Protein AF-A0A6A6DEK2-F1 (afdb_monomer)

pLDDT: mean 87.01, std 11.25, range [47.09, 96.5]

Radius of gyration: 19.34 Å; Cα contacts (8 Å, |Δi|>4): 112; chains: 1; bounding box: 43×28×61 Å

Organism: NCBI:txid1314779

Nearest PDB structures (foldseek):
  7pha-assembly1_f  TM=5.568E-01  e=9.181E+00  Mycoplasmoides pneumoniae M129

Mean predicted aligned error: 7.64 Å

Sequence (118 aa):
MTGCSKLLSETRWLQQQLGQYGPISEEFVTKFAFEQYPTAAVLGHSILIVPYTSAVVPGAADAEPIAIPTDYIKMGKFGLKSDPGYKTVSGHLRVMAARAGDVVGLRWDIEGRINTGM

Foldseek 3Di:
DPPVVVVVVVVVVVVVVLVVCLVCLVVDAAEQEFEPFFDQDPPRDTHGPGDPVNRDDPNRDRYDYDYQDDHPVCLVPPPDCPHSNNCRVVVVVVVRVVCVVVVVVVVVVVVVCVVVVD

Solvent-accessible surface area (backbone atoms only — not comparable to full-atom values): 6831 Å² total; per-residue (Å²): 134,70,64,65,60,50,54,54,50,55,49,50,52,52,52,50,52,50,64,59,42,44,81,52,23,66,81,46,83,42,74,31,64,18,46,64,37,60,32,82,44,83,94,83,43,63,42,66,87,43,35,60,83,76,42,52,67,87,78,51,66,33,62,46,78,39,76,35,68,31,28,63,86,44,67,88,50,69,91,44,83,83,37,62,35,39,47,53,55,53,49,54,51,50,55,51,57,67,49,43,56,60,56,51,49,54,50,52,53,52,51,50,39,61,74,69,76,106

Secondary structure (DSSP, 8-state):
--HHHHHHHHHHHHHHHHHHHHHHTTSS-EEEEEESSPEE-GGG-EE-SS-HHHHPPTT-SSEEEEEESS-HHHHT--S-TT-HHHHHHHHHHHHHHHHHHHHHHHHHHHHHHHHTT-

Structure (mmCIF, N/CA/C/O backbone):
data_AF-A0A6A6DEK2-F1
#
_entry.id   AF-A0A6A6DEK2-F1
#
loop_
_atom_site.group_PDB
_atom_site.id
_atom_site.type_symbol
_atom_site.label_atom_id
_atom_site.label_alt_id
_atom_site.label_comp_id
_atom_site.label_asym_id
_atom_site.label_entity_id
_atom_site.label_seq_id
_atom_site.pdbx_PDB_ins_code
_atom_site.Cartn_x
_atom_site.Cartn_y
_atom_site.Cartn_z
_atom_site.occupancy
_atom_site.B_iso_or_equiv
_atom_site.auth_seq_id
_atom_site.auth_comp_id
_atom_site.auth_asym_id
_atom_site.auth_atom_id
_atom_site.pdbx_PDB_model_num
ATOM 1 N N . MET A 1 1 ? 16.664 7.563 33.295 1.00 47.75 1 MET A N 1
ATOM 2 C CA . MET A 1 1 ? 17.155 8.257 32.076 1.00 47.75 1 MET A CA 1
ATOM 3 C C . MET A 1 1 ? 17.209 7.347 30.835 1.00 47.75 1 MET A C 1
ATOM 5 O O . MET A 1 1 ? 17.942 7.630 29.901 1.00 47.75 1 MET A O 1
ATOM 9 N N . THR A 1 2 ? 16.404 6.283 30.754 1.00 56.53 2 THR A N 1
ATOM 10 C CA . THR A 1 2 ? 16.585 5.220 29.742 1.00 56.53 2 THR A CA 1
ATOM 11 C C . THR A 1 2 ? 15.607 5.295 28.557 1.00 56.53 2 THR A C 1
ATOM 13 O O . THR A 1 2 ? 15.887 4.733 27.507 1.00 56.53 2 THR A O 1
ATOM 16 N N . GLY A 1 3 ? 14.488 6.022 28.682 1.00 47.53 3 GLY A N 1
ATOM 17 C CA . GLY A 1 3 ? 13.465 6.115 27.624 1.00 47.53 3 GLY A CA 1
ATOM 18 C C . GLY A 1 3 ? 13.788 7.103 26.495 1.00 47.53 3 GLY A C 1
ATOM 19 O O . GLY A 1 3 ? 13.567 6.803 25.328 1.00 47.53 3 GLY A O 1
ATOM 20 N N . CYS A 1 4 ? 14.372 8.261 26.823 1.00 47.09 4 CYS A N 1
ATOM 21 C CA . CYS A 1 4 ? 14.654 9.321 25.844 1.00 47.09 4 CYS A 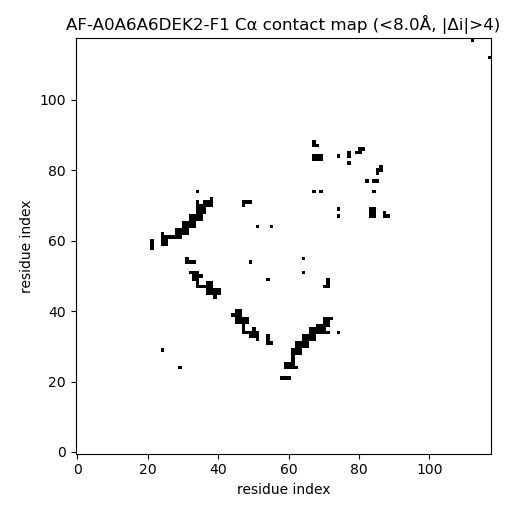CA 1
ATOM 22 C C . CYS A 1 4 ? 15.774 8.929 24.859 1.00 47.09 4 CYS A C 1
ATOM 24 O O . CYS A 1 4 ? 15.666 9.164 23.661 1.00 47.09 4 CYS A O 1
ATOM 26 N N . SER A 1 5 ? 16.812 8.233 25.337 1.00 55.56 5 SER A N 1
ATOM 27 C CA . SER A 1 5 ? 17.892 7.713 24.483 1.00 55.56 5 SER A CA 1
ATOM 28 C 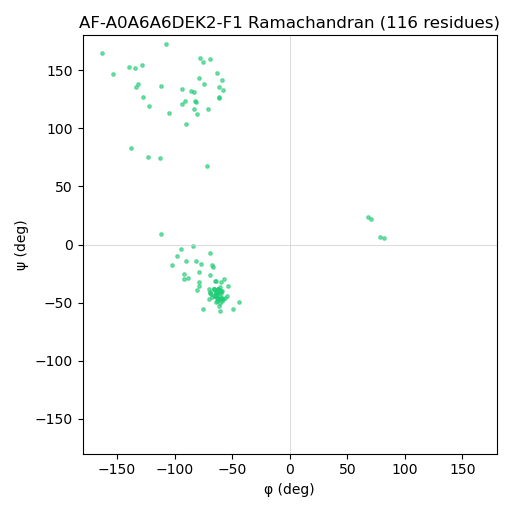C . SER A 1 5 ? 17.387 6.702 23.444 1.00 55.56 5 SER A C 1
ATOM 30 O O . SER A 1 5 ? 17.844 6.744 22.301 1.00 55.56 5 SER A O 1
ATOM 32 N N . LYS A 1 6 ? 16.429 5.843 23.821 1.00 60.09 6 LYS A N 1
ATOM 33 C CA . LYS A 1 6 ? 15.839 4.836 22.932 1.00 60.09 6 LYS A CA 1
ATOM 34 C C . LYS A 1 6 ? 14.965 5.475 21.848 1.00 60.09 6 LYS A C 1
ATOM 36 O O . LYS A 1 6 ? 15.180 5.207 20.669 1.00 60.09 6 LYS A O 1
ATOM 41 N N . LEU A 1 7 ? 14.088 6.409 22.226 1.00 57.00 7 LEU A N 1
ATOM 42 C CA . LEU A 1 7 ? 13.268 7.181 21.280 1.00 57.00 7 LEU A CA 1
ATOM 43 C C . LEU A 1 7 ? 14.125 7.974 20.282 1.00 57.00 7 LEU A C 1
ATOM 45 O O . LEU A 1 7 ? 13.828 8.001 19.090 1.00 57.00 7 LEU A O 1
ATOM 49 N N . LEU A 1 8 ? 15.230 8.575 20.737 1.00 56.38 8 LEU A N 1
ATOM 50 C CA . LEU A 1 8 ? 16.165 9.291 19.863 1.00 56.38 8 LEU A CA 1
ATOM 51 C C . LEU A 1 8 ? 16.880 8.354 18.879 1.00 56.38 8 LEU A C 1
ATOM 53 O O . LEU A 1 8 ? 17.088 8.726 17.725 1.00 56.38 8 LEU A O 1
ATOM 57 N N . SER A 1 9 ? 17.254 7.138 19.299 1.00 61.94 9 SER A N 1
ATOM 58 C CA . SER A 1 9 ? 17.831 6.144 18.384 1.00 61.94 9 SER A CA 1
ATOM 59 C C . SER A 1 9 ? 16.818 5.604 17.374 1.00 61.94 9 SER A C 1
ATOM 61 O O . SER A 1 9 ? 17.154 5.500 16.198 1.00 61.94 9 SER A O 1
ATOM 63 N N . GLU A 1 10 ? 15.582 5.336 17.801 1.00 71.00 10 GLU A N 1
ATOM 64 C CA . GLU A 1 10 ? 14.495 4.867 16.931 1.00 71.00 10 GLU A CA 1
ATOM 65 C C . GLU A 1 10 ? 14.099 5.948 15.915 1.00 71.00 10 GLU A C 1
ATOM 67 O O . GLU A 1 10 ? 13.922 5.656 14.734 1.00 71.00 10 GLU A O 1
ATOM 72 N N . THR A 1 11 ? 14.086 7.217 16.336 1.00 76.06 11 THR A N 1
ATOM 73 C CA . THR A 1 11 ? 13.862 8.358 15.437 1.00 76.06 11 THR A CA 1
ATOM 74 C C . THR A 1 11 ? 14.986 8.484 14.413 1.00 76.06 11 THR A C 1
ATOM 76 O O . THR A 1 11 ? 14.709 8.649 13.231 1.00 76.06 11 THR A O 1
ATOM 79 N N . ARG A 1 12 ? 16.260 8.360 14.818 1.00 82.88 12 ARG A N 1
ATOM 80 C CA . ARG A 1 12 ? 17.388 8.410 13.868 1.00 82.88 12 ARG A CA 1
ATOM 81 C C . ARG A 1 12 ? 17.341 7.282 12.846 1.00 82.88 12 ARG A C 1
ATOM 83 O O . ARG A 1 12 ? 17.593 7.535 11.675 1.00 82.88 12 ARG A O 1
ATOM 90 N N . TRP A 1 13 ? 17.013 6.068 13.282 1.00 84.38 13 TRP A N 1
ATOM 91 C CA . TRP A 1 13 ? 16.890 4.927 12.381 1.00 84.38 13 TRP A CA 1
ATOM 92 C C . TRP A 1 13 ? 15.776 5.141 11.354 1.00 84.38 13 TRP A C 1
ATOM 94 O O . TRP A 1 13 ? 16.008 4.979 10.159 1.00 84.38 13 TRP A O 1
ATOM 104 N N . LEU A 1 14 ? 14.598 5.596 11.793 1.00 83.56 14 LEU A N 1
ATOM 105 C CA . LEU A 1 14 ? 13.502 5.933 10.885 1.00 83.56 14 LEU A CA 1
ATOM 106 C C . LEU A 1 14 ? 13.910 7.028 9.890 1.00 83.56 14 LEU A C 1
ATOM 108 O O . LEU A 1 14 ? 13.679 6.882 8.695 1.00 83.56 14 LEU A O 1
ATOM 112 N N . GLN A 1 15 ? 14.557 8.097 10.359 1.00 85.75 15 GLN A N 1
ATOM 113 C CA . GLN A 1 15 ? 15.030 9.174 9.484 1.00 85.75 15 GLN A CA 1
ATOM 114 C C . GLN A 1 15 ? 16.060 8.677 8.465 1.00 85.75 15 GLN A C 1
ATOM 116 O O . GLN A 1 15 ? 16.016 9.078 7.306 1.00 85.75 15 GLN A O 1
ATOM 121 N N . GLN A 1 16 ? 16.951 7.766 8.861 1.00 88.44 16 GLN A N 1
ATOM 122 C CA . GLN A 1 16 ? 17.894 7.140 7.939 1.00 88.44 16 GLN A CA 1
ATOM 123 C C . GLN A 1 16 ? 17.168 6.312 6.872 1.00 88.44 16 GLN A C 1
ATOM 125 O O . GLN A 1 16 ? 17.483 6.443 5.692 1.00 88.44 16 GLN A O 1
ATOM 130 N N . GLN A 1 17 ? 16.183 5.498 7.262 1.00 87.19 17 GLN A N 1
ATOM 131 C CA . GLN A 1 17 ? 15.410 4.703 6.306 1.00 87.19 17 GLN A CA 1
ATOM 132 C C . GLN A 1 17 ? 14.598 5.584 5.352 1.00 87.19 17 GLN A C 1
ATOM 134 O O . GLN A 1 17 ? 14.576 5.317 4.155 1.00 87.19 17 GLN A O 1
ATOM 139 N N . LEU A 1 18 ? 13.990 6.666 5.844 1.00 87.12 18 LEU A N 1
ATOM 140 C CA . LEU A 1 18 ? 13.278 7.631 5.001 1.00 87.12 18 LEU A CA 1
ATOM 141 C C . LEU A 1 18 ? 14.228 8.377 4.054 1.00 87.12 18 LEU A C 1
ATOM 143 O O . LEU A 1 18 ? 13.893 8.577 2.888 1.00 87.12 18 LEU A O 1
ATOM 147 N N . GLY A 1 19 ? 15.430 8.725 4.522 1.00 87.19 19 GLY A N 1
ATOM 148 C CA . GLY A 1 19 ? 16.475 9.328 3.696 1.00 87.19 19 GLY A CA 1
ATOM 149 C C . GLY A 1 19 ? 16.981 8.401 2.587 1.00 87.19 19 GLY A C 1
ATOM 150 O O . GLY A 1 19 ? 17.328 8.877 1.513 1.00 87.19 19 GLY A O 1
ATOM 151 N N . GLN A 1 20 ? 16.984 7.086 2.819 1.00 88.56 20 GLN A N 1
ATOM 152 C CA . GLN A 1 20 ? 17.300 6.083 1.796 1.00 88.56 20 GLN A CA 1
ATOM 153 C C . GLN A 1 20 ? 16.124 5.817 0.853 1.00 88.56 20 GLN A C 1
ATOM 155 O O . GLN A 1 20 ? 16.335 5.582 -0.332 1.00 88.56 20 GLN A O 1
ATOM 160 N N . TYR A 1 21 ? 14.895 5.860 1.369 1.00 90.12 21 TYR A N 1
ATOM 161 C CA . TYR A 1 21 ? 13.680 5.639 0.592 1.00 90.12 21 TYR A CA 1
ATOM 162 C C . TYR A 1 21 ? 13.415 6.767 -0.411 1.00 90.12 21 TYR A C 1
ATOM 164 O O . TYR A 1 21 ? 13.064 6.485 -1.551 1.00 90.12 21 TYR A O 1
ATOM 172 N N . GLY A 1 22 ? 13.594 8.032 -0.015 1.00 89.06 22 GLY A N 1
ATOM 173 C CA . GLY A 1 22 ? 13.286 9.192 -0.860 1.00 89.06 22 GLY A CA 1
ATOM 174 C C . GLY A 1 22 ? 13.871 9.104 -2.280 1.00 89.06 22 GLY A C 1
ATOM 175 O O . GLY A 1 22 ? 13.092 9.144 -3.232 1.00 89.06 22 GLY A O 1
ATOM 176 N N . PRO A 1 23 ? 15.196 8.908 -2.439 1.00 91.00 23 PRO A N 1
ATOM 177 C CA . PRO A 1 23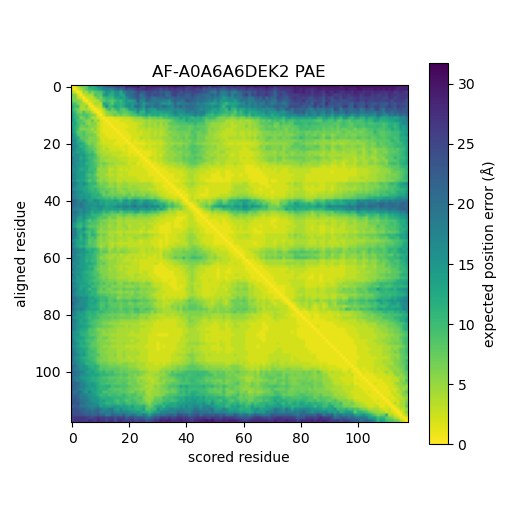 ? 15.844 8.813 -3.749 1.00 91.00 23 PRO A CA 1
ATOM 178 C C . PRO A 1 23 ? 15.338 7.676 -4.644 1.00 91.00 23 PRO A C 1
ATOM 180 O O . PRO A 1 23 ? 15.319 7.840 -5.853 1.00 91.00 23 PRO A O 1
ATOM 183 N N . ILE A 1 24 ? 14.917 6.546 -4.067 1.00 90.31 24 ILE A N 1
ATOM 184 C CA . ILE A 1 24 ? 14.440 5.379 -4.833 1.00 90.31 24 ILE A CA 1
ATOM 185 C C . ILE A 1 24 ? 12.916 5.363 -4.999 1.00 90.31 24 ILE A C 1
ATOM 187 O O . ILE A 1 24 ? 12.373 4.479 -5.655 1.00 90.31 24 ILE A O 1
ATOM 191 N N . SER A 1 25 ? 12.202 6.313 -4.389 1.00 91.44 25 SER A N 1
ATOM 192 C CA . SER A 1 25 ? 10.734 6.322 -4.364 1.00 91.44 25 SER A CA 1
ATOM 193 C C . SER A 1 25 ? 10.085 6.615 -5.721 1.00 91.44 25 SER A C 1
ATOM 195 O O . SER A 1 25 ? 8.869 6.516 -5.837 1.00 91.44 25 SER A O 1
ATOM 197 N N . GLU A 1 26 ? 10.875 6.979 -6.733 1.00 89.25 26 GLU A N 1
ATOM 198 C CA . GLU A 1 26 ? 10.444 7.106 -8.132 1.00 89.25 26 GLU A CA 1
ATOM 199 C C . GLU A 1 26 ? 10.615 5.807 -8.933 1.00 89.25 26 GLU A C 1
ATOM 201 O O . GLU A 1 26 ? 10.061 5.664 -10.021 1.00 89.25 26 GLU A O 1
ATOM 206 N N . GLU A 1 27 ? 11.372 4.837 -8.414 1.00 88.06 27 GLU A N 1
ATOM 207 C CA . GLU A 1 27 ? 11.676 3.603 -9.140 1.00 88.06 27 GLU A CA 1
ATOM 208 C C . GLU A 1 27 ? 10.547 2.568 -9.062 1.00 88.06 27 GLU A C 1
ATOM 210 O O . GLU A 1 27 ? 10.562 1.576 -9.804 1.00 88.06 27 GLU A O 1
ATOM 215 N N . PHE A 1 28 ? 9.590 2.764 -8.152 1.00 85.38 28 PHE A N 1
ATOM 216 C CA . PHE A 1 28 ? 8.450 1.884 -7.940 1.00 85.38 28 PHE A CA 1
ATOM 217 C C . PHE A 1 28 ? 7.257 2.632 -7.345 1.00 85.38 28 PHE A C 1
ATOM 219 O O . PHE A 1 28 ? 7.401 3.486 -6.475 1.00 85.38 28 PHE A O 1
ATOM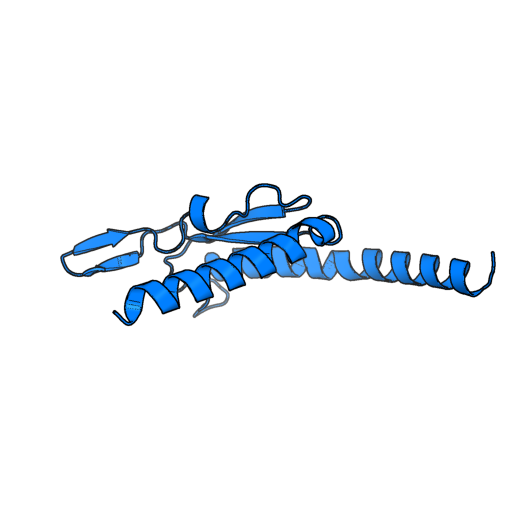 226 N N . VAL A 1 29 ? 6.059 2.193 -7.731 1.00 89.69 29 VAL A N 1
ATOM 227 C CA . VAL A 1 29 ? 4.809 2.687 -7.150 1.00 89.69 29 VAL A CA 1
ATOM 228 C C . VAL A 1 29 ? 4.662 2.169 -5.719 1.00 89.69 29 VAL A C 1
ATOM 230 O O . VAL A 1 29 ? 4.473 0.969 -5.492 1.00 89.69 29 VAL A O 1
ATOM 233 N N . THR A 1 30 ? 4.651 3.075 -4.750 1.00 94.12 30 THR A N 1
ATOM 234 C CA . THR A 1 30 ? 4.381 2.766 -3.343 1.00 94.12 30 THR A CA 1
ATOM 235 C C . THR A 1 30 ? 2.902 2.945 -3.021 1.00 94.12 30 THR A C 1
ATOM 237 O O . THR A 1 30 ? 2.291 3.947 -3.377 1.00 94.12 30 THR A O 1
ATOM 240 N N . LYS A 1 31 ? 2.294 1.986 -2.315 1.00 95.19 31 LYS A N 1
ATOM 241 C CA . LYS A 1 31 ? 0.922 2.123 -1.802 1.00 95.19 31 LYS A CA 1
ATOM 242 C C . LYS A 1 31 ? 0.955 2.393 -0.298 1.00 95.19 31 LYS A C 1
ATOM 244 O O . LYS A 1 31 ? 1.324 1.505 0.468 1.00 95.19 31 LYS A O 1
ATOM 249 N N . PHE A 1 32 ? 0.546 3.586 0.135 1.00 95.19 32 PHE A N 1
ATOM 250 C CA . PHE A 1 32 ? 0.460 3.925 1.561 1.00 95.19 32 PHE A CA 1
ATOM 251 C C . PHE A 1 32 ? -0.919 3.584 2.111 1.00 95.19 32 PHE A C 1
ATOM 253 O O . PHE A 1 32 ? -1.894 4.292 1.875 1.00 95.19 32 PHE A O 1
ATOM 260 N N . ALA A 1 33 ? -1.011 2.485 2.848 1.00 95.50 33 ALA A N 1
ATOM 261 C CA . ALA A 1 33 ? -2.266 2.051 3.436 1.00 95.50 33 ALA A CA 1
ATOM 262 C C . ALA A 1 33 ? -2.555 2.768 4.762 1.00 95.50 33 ALA A C 1
ATOM 264 O O . ALA A 1 33 ? -1.716 2.770 5.659 1.00 95.50 33 ALA A O 1
ATOM 265 N N . PHE A 1 34 ? -3.768 3.298 4.911 1.00 95.62 34 PHE A N 1
ATOM 266 C CA . PHE A 1 34 ? -4.278 3.844 6.172 1.00 95.62 34 PHE A CA 1
ATOM 267 C C . PHE A 1 34 ? -5.642 3.244 6.511 1.00 95.62 34 PHE A C 1
ATOM 269 O O . PHE A 1 34 ? -6.367 2.775 5.627 1.00 95.62 34 PHE A O 1
ATOM 276 N N . GLU A 1 35 ? -5.985 3.215 7.795 1.00 94.88 35 GLU A N 1
ATOM 277 C CA . GLU A 1 35 ? -7.253 2.633 8.231 1.00 94.88 35 GLU A CA 1
ATOM 278 C C . GLU A 1 35 ? -8.406 3.619 7.992 1.00 94.88 35 GLU A C 1
ATOM 280 O O . GLU A 1 35 ? -8.261 4.834 8.149 1.00 94.88 35 GLU A O 1
ATOM 285 N N . GLN A 1 36 ? -9.567 3.098 7.600 1.00 95.00 36 GLN A N 1
ATOM 286 C CA . GLN A 1 36 ? -10.762 3.915 7.394 1.00 95.00 36 GLN A CA 1
ATOM 287 C C . GLN A 1 36 ? -11.631 4.004 8.651 1.00 95.00 36 GLN A C 1
ATOM 289 O O . GLN A 1 36 ? -12.329 5.003 8.838 1.00 95.00 36 GLN A O 1
ATOM 294 N N . TYR A 1 37 ? -11.618 2.967 9.494 1.00 94.56 37 TYR A N 1
ATOM 295 C CA . TYR A 1 37 ? -12.474 2.898 10.673 1.00 94.56 37 TYR A CA 1
ATOM 296 C C . TYR A 1 37 ? -11.658 2.984 11.960 1.00 94.56 37 TYR A C 1
ATOM 298 O O . TYR A 1 37 ? -10.643 2.304 12.077 1.00 94.56 37 TYR A O 1
ATOM 306 N N . PRO A 1 38 ? -12.107 3.774 12.948 1.00 93.50 38 PRO A N 1
ATOM 307 C CA . PRO A 1 38 ? -11.465 3.827 14.250 1.00 93.50 38 PRO A CA 1
ATOM 308 C C . PRO A 1 38 ? -11.431 2.461 14.935 1.00 93.50 38 PRO A C 1
ATOM 310 O O . PRO A 1 38 ? -12.407 1.711 14.931 1.00 93.50 38 PRO A O 1
ATOM 313 N N . THR A 1 39 ? -10.323 2.187 15.606 1.00 93.75 39 THR A N 1
ATOM 314 C CA . THR A 1 39 ? -10.169 1.039 16.488 1.00 93.75 39 THR A CA 1
ATOM 315 C C . THR A 1 39 ? -10.684 1.388 17.878 1.00 93.75 39 THR A C 1
ATOM 317 O O . THR A 1 39 ? -10.334 2.433 18.437 1.00 93.75 39 THR A O 1
ATOM 320 N N . ALA A 1 40 ? -11.503 0.506 18.454 1.00 92.88 40 ALA A N 1
ATOM 321 C CA . ALA A 1 40 ? -11.966 0.652 19.827 1.00 92.88 40 ALA A CA 1
ATOM 322 C C . ALA A 1 40 ? -10.774 0.631 20.798 1.00 92.88 40 ALA A C 1
ATOM 324 O O . ALA A 1 40 ? -9.964 -0.297 20.803 1.00 92.88 40 ALA A O 1
ATOM 325 N N . ALA A 1 41 ? -10.687 1.666 21.623 1.00 85.56 41 ALA A N 1
ATOM 326 C CA . ALA A 1 41 ? -9.690 1.845 22.662 1.00 85.56 41 ALA A CA 1
ATOM 327 C C . ALA A 1 41 ? -10.315 1.647 24.054 1.00 85.56 41 ALA A C 1
ATOM 329 O O . ALA A 1 41 ? -11.526 1.482 24.223 1.00 85.56 41 ALA A O 1
ATOM 330 N N . VAL A 1 42 ? -9.463 1.643 25.078 1.00 83.75 42 VAL A N 1
ATOM 331 C CA . VAL A 1 42 ? -9.890 1.489 26.475 1.00 83.75 42 VAL A CA 1
ATOM 332 C C . VAL A 1 42 ? -10.780 2.677 26.879 1.00 83.75 42 VAL A C 1
ATOM 334 O O . VAL A 1 42 ? -10.594 3.792 26.394 1.00 83.75 42 VAL A O 1
ATOM 337 N N . LEU A 1 43 ? -11.751 2.434 27.766 1.00 84.56 43 LEU A N 1
ATOM 338 C CA . LEU A 1 43 ? -12.739 3.416 28.252 1.00 84.56 43 LEU A CA 1
ATOM 339 C C . LEU A 1 43 ? -13.771 3.898 27.210 1.00 84.56 43 LEU A C 1
ATOM 341 O O . LEU A 1 43 ? -14.357 4.962 27.372 1.00 84.56 43 LEU A O 1
ATOM 345 N N . GLY A 1 44 ? -14.040 3.113 26.160 1.00 85.62 44 GLY A N 1
ATOM 346 C CA . GLY A 1 44 ? -15.112 3.413 25.197 1.00 85.62 44 GLY A CA 1
ATOM 347 C C . GLY A 1 44 ? -14.754 4.486 24.166 1.00 85.62 44 GLY A C 1
ATOM 348 O O . GLY A 1 44 ? -15.597 4.886 23.365 1.00 85.62 44 GLY A O 1
ATOM 349 N N . HIS A 1 45 ? -13.500 4.933 24.148 1.00 88.81 45 HIS A N 1
ATOM 350 C CA . HIS A 1 45 ? -12.980 5.772 23.078 1.00 88.81 45 HIS A CA 1
ATOM 351 C C . HIS A 1 45 ? -12.709 4.934 21.828 1.00 88.81 45 HIS A C 1
ATOM 353 O O . HIS A 1 45 ? -12.513 3.725 21.901 1.00 88.81 45 HIS A O 1
ATOM 359 N N . SER A 1 46 ? -12.692 5.567 20.660 1.00 93.06 46 SER A N 1
ATOM 360 C CA . SER A 1 46 ? -12.218 4.943 19.424 1.00 93.06 46 SER A CA 1
ATOM 361 C C . SER A 1 46 ? -11.284 5.911 18.717 1.00 93.06 46 SER A C 1
ATOM 363 O O . SER A 1 46 ? -11.567 7.107 18.662 1.00 93.06 46 SER A O 1
ATOM 365 N N . ILE A 1 47 ? -10.160 5.406 18.220 1.00 94.12 47 ILE A N 1
ATOM 366 C CA . ILE A 1 47 ? -9.108 6.219 17.604 1.00 94.12 47 ILE A CA 1
ATOM 367 C C . ILE A 1 47 ? -8.640 5.591 16.299 1.00 94.12 47 ILE A C 1
ATOM 369 O O . ILE A 1 47 ? -8.684 4.373 16.142 1.00 94.12 47 ILE A O 1
ATOM 373 N N . LEU A 1 48 ? -8.161 6.422 15.378 1.00 94.06 48 LEU A N 1
ATOM 374 C CA . LEU A 1 48 ? -7.349 5.945 14.265 1.00 94.06 48 LEU A CA 1
ATOM 375 C C . LEU A 1 48 ? -5.916 5.766 14.793 1.00 94.06 48 LEU A C 1
ATOM 377 O O . LEU A 1 48 ? -5.267 6.739 15.169 1.00 94.06 48 LEU A O 1
ATOM 381 N N . ILE A 1 49 ? -5.461 4.522 14.872 1.00 93.94 49 ILE A N 1
ATOM 382 C CA . ILE A 1 49 ? -4.083 4.108 15.140 1.00 93.94 49 ILE A CA 1
ATOM 383 C C . ILE A 1 49 ? -3.159 4.457 13.964 1.00 93.94 49 ILE A C 1
ATOM 385 O O . ILE A 1 49 ? -2.046 4.925 14.185 1.00 93.94 49 ILE A O 1
ATOM 389 N N . VAL A 1 50 ? -3.615 4.253 12.726 1.00 93.38 50 VAL A N 1
ATOM 390 C CA . VAL A 1 50 ? -2.895 4.558 11.482 1.00 93.38 50 VAL A CA 1
ATOM 391 C C . VAL A 1 50 ? -3.746 5.505 10.628 1.00 93.38 50 VAL A C 1
ATOM 393 O O . VAL A 1 50 ? -4.359 5.092 9.638 1.00 93.38 50 VAL A O 1
ATOM 396 N N . PRO A 1 51 ? -3.820 6.795 11.002 1.00 94.44 51 PRO A N 1
ATOM 397 C CA . PRO A 1 51 ? -4.443 7.816 10.172 1.00 94.44 51 PRO A CA 1
ATOM 398 C C . PRO A 1 51 ? -3.607 8.106 8.918 1.00 94.44 51 PRO A C 1
ATOM 400 O O . PRO A 1 51 ? -2.390 7.902 8.901 1.00 94.44 51 PRO A O 1
ATOM 403 N N . TYR A 1 52 ? -4.247 8.689 7.901 1.00 94.31 52 TYR A N 1
ATOM 404 C CA . TYR A 1 52 ? -3.614 9.135 6.650 1.00 94.31 52 TYR A CA 1
ATOM 405 C C . TYR A 1 52 ? -2.282 9.872 6.869 1.00 94.31 52 TYR A C 1
ATOM 407 O O . TYR A 1 52 ? -1.265 9.527 6.274 1.00 94.31 52 TYR A O 1
ATOM 415 N N . THR A 1 53 ? -2.269 10.852 7.775 1.00 91.25 53 THR A N 1
ATOM 416 C CA . THR A 1 53 ? -1.101 11.705 8.051 1.00 91.25 53 THR A CA 1
ATOM 417 C C . THR A 1 53 ? 0.078 10.960 8.671 1.00 91.25 53 THR A C 1
ATOM 419 O O . THR A 1 53 ? 1.194 11.461 8.621 1.00 91.25 53 THR A O 1
ATOM 422 N N . SER A 1 54 ? -0.159 9.783 9.255 1.00 89.62 54 SER A N 1
ATOM 423 C CA . SER A 1 54 ? 0.896 8.917 9.793 1.00 89.62 54 SER A CA 1
ATOM 424 C C . SER A 1 54 ? 1.403 7.890 8.781 1.00 89.62 54 SER A C 1
ATOM 426 O O . SER A 1 54 ? 2.535 7.431 8.895 1.00 89.62 54 SER A O 1
ATOM 428 N N . ALA A 1 55 ? 0.569 7.526 7.802 1.00 91.25 55 ALA A N 1
ATOM 429 C CA . ALA A 1 55 ? 0.877 6.498 6.814 1.00 91.25 55 ALA A CA 1
ATOM 430 C C . ALA A 1 55 ? 1.608 7.055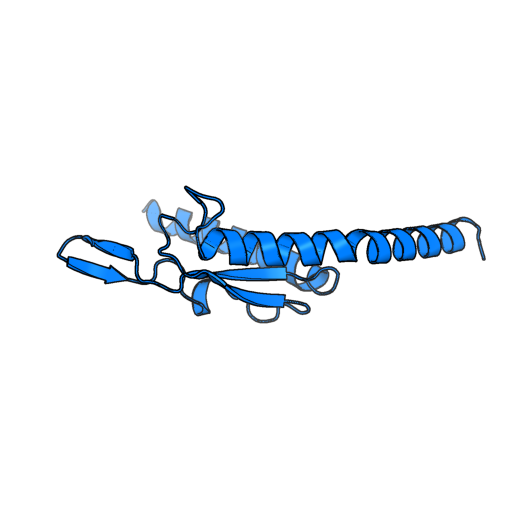 5.587 1.00 91.25 55 ALA A C 1
ATOM 432 O O . ALA A 1 55 ? 2.358 6.333 4.935 1.00 91.25 55 ALA A O 1
ATOM 433 N N . VAL A 1 56 ? 1.367 8.324 5.251 1.00 91.62 56 VAL A N 1
ATOM 434 C CA . VAL A 1 56 ? 1.928 8.959 4.057 1.00 91.62 56 VAL A CA 1
ATOM 435 C C . VAL A 1 56 ? 3.261 9.618 4.381 1.00 91.62 56 VAL A C 1
ATOM 437 O O . VAL A 1 56 ? 3.333 10.501 5.232 1.00 91.62 56 VAL A O 1
ATOM 440 N N . VAL A 1 57 ? 4.305 9.222 3.651 1.00 89.62 57 VAL A N 1
ATOM 441 C CA . VAL A 1 57 ? 5.624 9.860 3.710 1.00 89.62 57 VAL A CA 1
ATOM 442 C C . VAL A 1 57 ? 5.626 11.098 2.804 1.00 89.62 57 VAL A C 1
ATOM 444 O O . VAL A 1 57 ? 5.474 10.953 1.587 1.00 89.62 57 VAL A O 1
ATOM 447 N N . PRO A 1 58 ? 5.809 12.317 3.347 1.00 85.88 58 PRO A N 1
ATOM 448 C CA . PRO A 1 58 ? 5.911 13.521 2.530 1.00 85.88 58 PRO A CA 1
ATOM 449 C C . PRO A 1 58 ? 7.107 13.449 1.578 1.00 85.88 58 PRO A C 1
ATOM 451 O O . PRO A 1 58 ? 8.205 13.078 1.986 1.00 85.88 58 PRO A O 1
ATOM 454 N N . GLY A 1 59 ? 6.901 13.837 0.319 1.00 84.44 59 GLY A N 1
ATOM 455 C CA . GLY A 1 59 ? 7.963 13.864 -0.691 1.00 84.44 59 GLY A CA 1
ATOM 456 C C . GLY A 1 59 ? 8.268 12.518 -1.356 1.00 84.44 59 GLY A C 1
ATOM 457 O O . GLY A 1 59 ? 9.198 12.457 -2.150 1.00 84.44 59 GLY A O 1
ATOM 458 N N . ALA A 1 60 ? 7.499 11.460 -1.074 1.00 88.81 60 ALA A N 1
ATOM 459 C CA . ALA A 1 60 ? 7.538 10.240 -1.877 1.00 88.81 60 ALA A CA 1
ATOM 460 C C . ALA A 1 60 ? 7.112 10.549 -3.324 1.00 88.81 60 ALA A C 1
ATOM 462 O O . ALA A 1 60 ? 6.053 11.146 -3.525 1.00 88.81 60 ALA A O 1
ATOM 463 N N . ALA A 1 61 ? 7.931 10.164 -4.303 1.00 88.31 61 ALA A N 1
ATOM 464 C CA . ALA A 1 61 ? 7.753 10.566 -5.696 1.00 88.31 61 ALA A CA 1
ATOM 465 C C . ALA A 1 61 ? 6.604 9.818 -6.393 1.00 88.31 61 ALA A C 1
ATOM 467 O O . ALA A 1 61 ? 5.680 10.456 -6.895 1.00 88.31 61 ALA A O 1
ATOM 468 N N . ASP A 1 62 ? 6.628 8.483 -6.387 1.00 91.19 62 ASP A N 1
ATOM 469 C CA . ASP A 1 62 ? 5.603 7.644 -7.014 1.00 91.19 62 ASP A CA 1
ATOM 470 C C . ASP A 1 62 ? 4.817 6.879 -5.940 1.00 91.19 62 ASP A C 1
ATOM 472 O O . ASP A 1 62 ? 5.038 5.696 -5.673 1.00 91.19 62 ASP A O 1
ATOM 476 N N . ALA A 1 63 ? 3.931 7.587 -5.233 1.00 92.50 63 ALA A N 1
ATOM 477 C CA . ALA A 1 63 ? 3.163 7.016 -4.133 1.00 92.50 63 ALA A CA 1
ATOM 478 C C . ALA A 1 63 ? 1.665 7.322 -4.206 1.00 92.50 63 ALA A C 1
ATOM 480 O O . ALA A 1 63 ? 1.238 8.452 -4.432 1.00 92.50 63 ALA A O 1
ATOM 481 N N . GLU A 1 64 ? 0.855 6.306 -3.913 1.00 94.81 64 GLU A N 1
ATOM 482 C CA . GLU A 1 64 ? -0.598 6.401 -3.852 1.00 94.81 64 GLU A CA 1
ATOM 483 C C . GLU A 1 64 ? -1.111 5.979 -2.467 1.00 94.81 64 GLU A C 1
ATOM 485 O O . GLU A 1 64 ? -0.928 4.828 -2.054 1.00 94.81 64 GLU A O 1
ATOM 490 N N . PRO A 1 65 ? -1.789 6.870 -1.732 1.00 95.25 65 PRO A N 1
ATOM 491 C CA . PRO A 1 65 ? -2.441 6.503 -0.487 1.00 95.25 65 PRO A CA 1
ATOM 492 C C . PRO A 1 65 ? -3.726 5.705 -0.749 1.00 95.25 65 PRO A C 1
ATOM 494 O O . PRO A 1 65 ? -4.525 6.056 -1.616 1.00 95.25 65 PRO A O 1
ATOM 497 N N . ILE A 1 66 ? -3.956 4.649 0.033 1.00 96.50 66 ILE A N 1
ATOM 498 C CA . ILE A 1 66 ? -5.138 3.787 -0.063 1.00 96.50 66 ILE A CA 1
ATOM 499 C C . ILE A 1 66 ? -5.820 3.651 1.301 1.00 96.50 66 ILE A C 1
ATOM 501 O O . ILE A 1 66 ? -5.196 3.288 2.299 1.00 96.50 66 ILE A O 1
ATOM 505 N N . ALA A 1 67 ? -7.123 3.927 1.346 1.00 95.75 67 ALA A N 1
ATOM 506 C CA . ALA A 1 67 ? -7.927 3.699 2.542 1.00 95.75 67 ALA A CA 1
ATOM 507 C C . ALA A 1 67 ? -8.342 2.227 2.591 1.00 95.75 67 ALA A C 1
ATOM 509 O O . ALA A 1 67 ? -8.970 1.726 1.653 1.00 9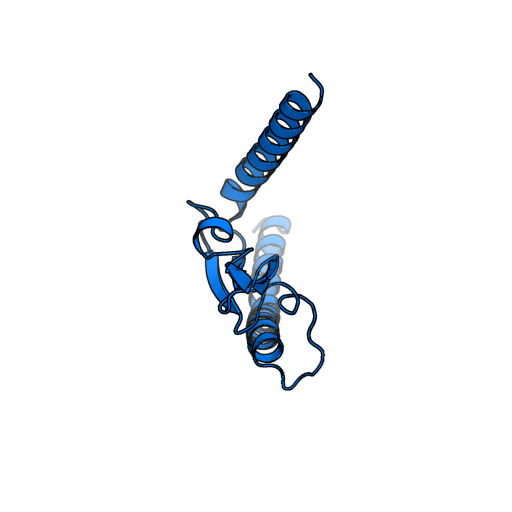5.75 67 ALA A O 1
ATOM 510 N N . ILE A 1 68 ? -8.022 1.527 3.677 1.00 95.62 68 ILE A N 1
ATOM 511 C CA . ILE A 1 68 ? -8.496 0.160 3.885 1.00 95.62 68 ILE A CA 1
ATOM 512 C C . ILE A 1 68 ? -9.784 0.218 4.722 1.00 95.62 68 ILE A C 1
ATOM 514 O O . ILE A 1 68 ? -9.736 0.712 5.851 1.00 95.62 68 ILE A O 1
ATOM 518 N N . PRO A 1 69 ? -10.925 -0.295 4.212 1.00 94.12 69 PRO A N 1
ATOM 519 C CA . PRO A 1 69 ? -12.228 -0.279 4.889 1.00 94.12 69 PRO A CA 1
ATOM 520 C C . PRO A 1 69 ? -12.280 -1.266 6.065 1.00 94.12 69 PRO A C 1
ATOM 522 O O . PRO A 1 69 ? -12.942 -2.304 6.016 1.00 94.12 69 PRO A O 1
ATOM 525 N N . THR A 1 70 ? -11.511 -0.974 7.109 1.00 92.75 70 THR A N 1
ATOM 526 C CA . THR A 1 70 ? -11.321 -1.796 8.302 1.00 92.75 70 THR A CA 1
ATOM 527 C C . THR A 1 70 ? -10.715 -0.965 9.436 1.00 92.75 70 THR A C 1
ATOM 529 O O . THR A 1 70 ? -10.188 0.122 9.198 1.00 92.75 70 THR A O 1
ATOM 532 N N . ASP A 1 71 ? -10.792 -1.502 10.653 1.00 92.50 71 ASP A N 1
ATOM 533 C CA . ASP A 1 71 ? -9.997 -1.070 11.805 1.00 92.50 71 ASP A CA 1
ATOM 534 C C . ASP A 1 71 ? -8.554 -1.611 11.731 1.00 92.50 71 ASP A C 1
ATOM 536 O O . ASP A 1 71 ? -8.284 -2.599 11.034 1.00 92.50 71 ASP A O 1
ATOM 540 N N . TYR A 1 72 ? -7.631 -0.992 12.471 1.00 90.19 72 TYR A N 1
ATOM 541 C CA . TYR A 1 72 ? -6.221 -1.379 12.579 1.00 90.19 72 TYR A CA 1
ATOM 542 C C . TYR A 1 72 ? -6.012 -2.846 12.980 1.00 90.19 72 TYR A C 1
ATOM 544 O O . TYR A 1 72 ? -5.090 -3.494 12.482 1.00 90.19 72 TYR A O 1
ATOM 552 N N . ILE A 1 73 ? -6.872 -3.409 13.839 1.00 89.06 73 ILE A N 1
ATOM 553 C CA . ILE A 1 73 ? -6.734 -4.794 14.328 1.00 89.06 73 ILE A CA 1
ATOM 554 C C . ILE A 1 73 ? -6.845 -5.788 13.166 1.00 89.06 73 ILE A C 1
ATOM 556 O O . ILE A 1 73 ? -6.115 -6.785 13.115 1.00 89.06 73 ILE A O 1
ATOM 560 N N . LYS A 1 74 ? -7.749 -5.508 12.228 1.00 89.12 74 LYS A N 1
ATOM 561 C CA . LYS A 1 74 ? -8.039 -6.349 11.061 1.00 89.12 74 LYS A CA 1
ATOM 562 C C . LYS A 1 74 ? -7.316 -5.897 9.787 1.00 89.12 74 LYS A C 1
ATOM 564 O O . LYS A 1 74 ? -7.279 -6.652 8.819 1.00 89.12 74 LYS A O 1
ATOM 569 N N . MET A 1 75 ? -6.687 -4.720 9.783 1.00 87.06 75 MET A N 1
ATOM 570 C CA . MET A 1 75 ? -6.046 -4.108 8.608 1.00 87.06 75 MET A CA 1
ATOM 571 C C . MET A 1 75 ? -4.972 -4.972 7.934 1.00 87.06 75 MET A C 1
ATOM 573 O O . MET A 1 75 ? -4.817 -4.912 6.717 1.00 87.06 75 MET A O 1
ATOM 577 N N . GLY A 1 76 ? -4.283 -5.820 8.701 1.00 82.00 76 GLY A N 1
ATOM 578 C CA . GLY A 1 76 ? -3.337 -6.822 8.189 1.00 82.00 76 GLY A CA 1
ATOM 579 C C . GLY A 1 76 ? -3.793 -8.274 8.367 1.00 82.00 76 GLY A C 1
ATOM 580 O O . GLY A 1 76 ? -2.996 -9.191 8.188 1.00 82.00 76 GLY A O 1
ATOM 581 N N . LYS A 1 77 ? -5.043 -8.500 8.786 1.00 88.69 77 LYS A N 1
ATOM 582 C CA . LYS A 1 77 ? -5.569 -9.810 9.195 1.00 88.69 77 LYS A CA 1
ATOM 583 C C . LYS A 1 77 ? -6.970 -10.003 8.631 1.00 88.69 77 LYS A C 1
ATOM 585 O O . LYS A 1 77 ? -7.970 -9.768 9.305 1.00 88.69 77 LYS A O 1
ATOM 590 N N . PHE A 1 78 ? -7.028 -10.443 7.382 1.00 87.81 78 PHE A N 1
ATOM 591 C CA . PHE A 1 78 ? -8.289 -10.744 6.718 1.00 87.81 78 PHE A CA 1
ATOM 592 C C . PHE A 1 78 ? -8.774 -12.135 7.115 1.00 87.81 78 PHE A C 1
ATOM 594 O O . PHE A 1 78 ? -8.057 -13.119 6.930 1.00 87.81 78 PHE A O 1
ATOM 601 N N . GLY A 1 79 ? -9.984 -12.212 7.664 1.00 85.94 79 GLY A N 1
ATOM 602 C CA . GLY A 1 79 ? -10.594 -13.483 8.047 1.00 85.94 79 GLY A CA 1
ATOM 603 C C . GLY A 1 79 ? -11.182 -14.211 6.842 1.00 85.94 79 GLY A C 1
ATOM 604 O O . GLY A 1 79 ? -11.166 -15.438 6.793 1.00 85.94 79 GLY A O 1
ATOM 605 N N . LEU A 1 80 ? -11.677 -13.460 5.852 1.00 92.12 80 LEU A N 1
ATOM 606 C CA . LEU A 1 80 ? -12.347 -13.989 4.670 1.00 92.12 80 LEU A CA 1
ATOM 607 C C . LEU A 1 80 ? -11.932 -13.234 3.403 1.00 92.12 80 LEU A C 1
ATOM 609 O O . LEU A 1 80 ? -11.663 -12.036 3.405 1.00 92.12 80 LEU A O 1
ATOM 613 N N . LYS A 1 81 ? -11.997 -13.918 2.254 1.00 92.50 81 LYS A N 1
ATOM 614 C CA . LYS A 1 81 ? -11.791 -13.280 0.938 1.00 92.50 81 LYS A CA 1
ATOM 615 C C . LYS A 1 81 ? -12.902 -12.288 0.566 1.00 92.50 81 LYS A C 1
ATOM 617 O O . LYS A 1 81 ? -12.742 -11.484 -0.351 1.00 92.50 81 LYS A O 1
ATOM 622 N N . SER A 1 82 ? -14.053 -12.377 1.232 1.00 93.62 82 SER A N 1
ATOM 623 C CA . SER A 1 82 ? -15.172 -11.453 1.053 1.00 93.62 82 SER A CA 1
ATOM 624 C C . SER A 1 82 ? -14.960 -10.111 1.751 1.00 93.62 82 SER A C 1
ATOM 626 O O . SER A 1 82 ? -15.666 -9.165 1.389 1.00 93.62 82 SER A O 1
ATOM 628 N N . ASP A 1 83 ? -14.014 -10.032 2.696 1.00 93.19 83 ASP A N 1
ATOM 629 C CA . ASP A 1 83 ? -13.762 -8.846 3.514 1.00 93.19 83 ASP A CA 1
ATOM 630 C C . ASP A 1 83 ? -13.441 -7.636 2.623 1.00 93.19 83 ASP A C 1
ATOM 632 O O . ASP A 1 83 ? -12.614 -7.748 1.710 1.00 93.19 83 ASP A O 1
ATOM 636 N N . PRO A 1 84 ? -14.053 -6.464 2.870 1.00 93.00 84 PRO A N 1
ATOM 637 C CA . PRO A 1 84 ? -13.779 -5.259 2.092 1.00 93.00 84 PRO A CA 1
ATOM 638 C C . PRO A 1 84 ? -12.286 -4.909 2.057 1.00 93.00 84 PRO A C 1
ATOM 640 O O . PRO A 1 84 ? -11.740 -4.674 0.982 1.00 93.00 84 PRO A O 1
ATOM 643 N N . GLY A 1 85 ? -11.601 -4.976 3.205 1.00 93.12 85 GLY A N 1
ATOM 644 C CA . GLY A 1 85 ? -10.161 -4.723 3.282 1.00 93.12 85 GLY A CA 1
ATOM 645 C C . GLY A 1 85 ? -9.335 -5.709 2.452 1.00 93.12 85 GLY A C 1
ATOM 646 O O . GLY A 1 85 ? -8.420 -5.294 1.740 1.00 93.12 85 GLY A O 1
ATOM 647 N N . TYR A 1 86 ? -9.714 -6.994 2.457 1.00 94.00 86 TYR A N 1
ATOM 648 C CA . TYR A 1 86 ? -9.058 -8.010 1.633 1.00 94.00 86 TYR A CA 1
ATOM 649 C C . TYR A 1 86 ? -9.215 -7.690 0.151 1.00 94.00 86 TYR A C 1
ATOM 651 O O . TYR A 1 86 ? -8.245 -7.747 -0.604 1.00 94.00 86 TYR A O 1
ATOM 659 N N . LYS A 1 87 ? -10.432 -7.348 -0.285 1.00 95.50 87 LYS A N 1
A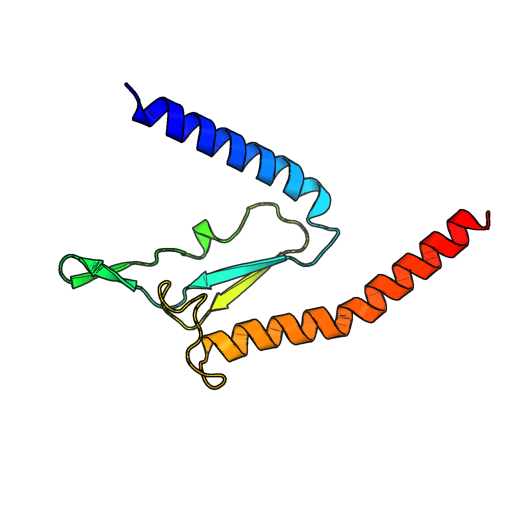TOM 660 C CA . LYS A 1 87 ? -10.716 -6.999 -1.683 1.00 95.50 87 LYS A CA 1
ATOM 661 C C . LYS A 1 87 ? -9.929 -5.769 -2.126 1.00 95.50 87 LYS A C 1
ATOM 663 O O . LYS A 1 87 ? -9.364 -5.804 -3.214 1.00 95.50 87 LYS A O 1
ATOM 668 N N . THR A 1 88 ? -9.830 -4.742 -1.281 1.00 94.88 88 THR A N 1
ATOM 669 C CA . THR A 1 88 ? -9.020 -3.549 -1.559 1.00 94.88 88 THR A CA 1
ATOM 670 C C . THR A 1 88 ? -7.547 -3.914 -1.734 1.00 94.88 88 THR A C 1
ATOM 672 O O . THR A 1 88 ? -6.983 -3.688 -2.804 1.00 94.88 88 THR A O 1
ATOM 675 N N . VAL A 1 89 ? -6.926 -4.548 -0.732 1.00 93.94 89 VAL A N 1
ATOM 676 C CA . VAL A 1 89 ? -5.490 -4.879 -0.777 1.00 93.94 89 VAL A CA 1
ATOM 677 C C . VAL A 1 89 ? -5.175 -5.852 -1.913 1.00 93.94 89 VAL A C 1
ATOM 679 O O . VAL A 1 89 ? -4.278 -5.602 -2.715 1.00 93.94 89 VAL A O 1
ATOM 682 N N . SER A 1 90 ? -5.938 -6.940 -2.038 1.00 94.94 90 SER A N 1
ATOM 683 C CA . SER A 1 90 ? -5.722 -7.922 -3.106 1.00 94.94 90 SER A CA 1
ATOM 684 C C . SER A 1 90 ? -5.981 -7.346 -4.500 1.00 94.94 90 SER A C 1
ATOM 686 O O . SER A 1 90 ? -5.301 -7.740 -5.445 1.00 94.94 90 SER A O 1
ATOM 688 N N . GLY A 1 91 ? -6.910 -6.396 -4.642 1.00 95.81 91 GLY A N 1
ATOM 689 C CA . GLY A 1 91 ? -7.141 -5.665 -5.885 1.00 95.81 91 GLY A CA 1
ATOM 690 C C . GLY A 1 91 ? -5.907 -4.878 -6.322 1.00 95.81 91 GLY A C 1
ATOM 691 O O . GLY A 1 91 ? -5.420 -5.084 -7.434 1.00 95.81 91 GLY A O 1
ATOM 692 N N . HIS A 1 92 ? -5.349 -4.052 -5.432 1.00 95.38 92 HIS A N 1
ATOM 693 C CA . HIS A 1 92 ? -4.119 -3.307 -5.717 1.00 95.38 92 HIS A CA 1
ATOM 694 C C . HIS A 1 92 ? -2.943 -4.239 -6.032 1.00 95.38 92 HIS A C 1
ATOM 696 O O . HIS A 1 92 ? -2.264 -4.034 -7.036 1.00 95.38 92 HIS A O 1
ATOM 702 N N . LEU A 1 93 ? -2.748 -5.302 -5.244 1.00 94.62 93 LEU A N 1
ATOM 703 C CA . LEU A 1 93 ? -1.670 -6.270 -5.474 1.00 94.62 93 LEU A CA 1
ATOM 704 C C . LEU A 1 93 ? -1.788 -6.970 -6.831 1.00 94.62 93 LEU A C 1
ATOM 706 O O . LEU A 1 93 ? -0.782 -7.150 -7.507 1.00 94.62 93 LEU A O 1
ATOM 710 N N . ARG A 1 94 ? -3.001 -7.337 -7.265 1.00 96.06 94 ARG A N 1
ATOM 711 C CA . ARG A 1 94 ? -3.214 -7.943 -8.591 1.00 96.06 94 ARG A CA 1
ATOM 712 C C . ARG A 1 94 ? -2.870 -6.982 -9.719 1.00 96.06 94 ARG A C 1
ATOM 714 O O . ARG A 1 94 ? -2.245 -7.403 -10.683 1.00 96.06 94 ARG A O 1
ATOM 721 N N . VAL A 1 95 ? -3.253 -5.710 -9.599 1.00 93.81 95 VAL A N 1
ATOM 722 C CA . VAL A 1 95 ? -2.907 -4.689 -10.599 1.00 93.81 95 VAL A CA 1
ATOM 723 C C . VAL A 1 95 ? -1.394 -4.479 -10.652 1.00 93.81 95 VAL A C 1
ATOM 725 O O . VAL A 1 95 ? -0.827 -4.446 -11.740 1.00 93.81 95 VAL A O 1
ATOM 728 N N . MET A 1 96 ? -0.732 -4.387 -9.496 1.00 93.31 96 MET A N 1
ATOM 729 C CA . MET A 1 96 ? 0.727 -4.259 -9.423 1.00 93.31 96 MET A CA 1
ATOM 730 C C . MET A 1 96 ? 1.423 -5.476 -10.041 1.00 93.31 96 MET A C 1
ATOM 732 O O . MET A 1 96 ? 2.304 -5.311 -10.877 1.00 93.31 96 MET A O 1
ATOM 736 N N . ALA A 1 97 ? 0.984 -6.689 -9.700 1.00 93.12 97 ALA A N 1
ATOM 737 C CA . ALA A 1 97 ? 1.538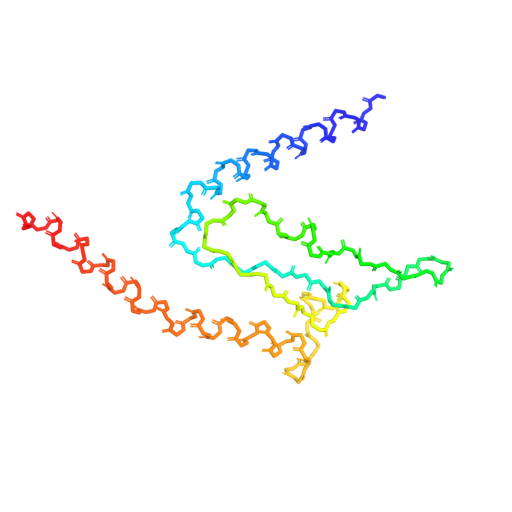 -7.923 -10.251 1.00 93.12 97 ALA A CA 1
ATOM 738 C C . ALA A 1 97 ? 1.328 -8.038 -11.768 1.00 93.12 97 ALA A C 1
ATOM 740 O O . ALA A 1 97 ? 2.247 -8.432 -12.478 1.00 93.12 97 ALA A O 1
ATOM 741 N N . ALA A 1 98 ? 0.150 -7.657 -12.275 1.00 92.75 98 ALA A N 1
ATOM 742 C CA . ALA A 1 98 ? -0.137 -7.673 -13.708 1.00 92.75 98 ALA A CA 1
ATOM 743 C C . ALA A 1 98 ? 0.780 -6.721 -14.492 1.00 92.75 98 ALA A C 1
ATOM 745 O O . ALA A 1 98 ? 1.233 -7.071 -15.573 1.00 92.75 98 ALA A O 1
ATOM 746 N N . ARG A 1 99 ? 1.088 -5.545 -13.929 1.00 89.25 99 ARG A N 1
ATOM 747 C CA . ARG A 1 99 ? 1.989 -4.555 -14.546 1.00 89.25 99 ARG A CA 1
ATOM 748 C C . ARG A 1 99 ? 3.471 -4.893 -14.383 1.00 89.25 99 ARG A C 1
ATOM 750 O O . ARG A 1 99 ? 4.290 -4.415 -15.161 1.00 89.25 99 ARG A O 1
ATOM 757 N N . ALA A 1 100 ? 3.829 -5.684 -13.373 1.00 89.50 100 ALA A N 1
ATOM 758 C CA . ALA A 1 100 ? 5.224 -5.976 -13.059 1.00 89.50 100 ALA A CA 1
ATOM 759 C C . ALA A 1 100 ? 5.950 -6.671 -14.219 1.00 89.50 100 ALA A C 1
ATOM 761 O O . ALA A 1 100 ? 7.111 -6.363 -14.462 1.00 89.50 100 ALA A O 1
ATOM 762 N N . GLY A 1 101 ? 5.269 -7.560 -14.952 1.00 88.50 101 GLY A N 1
ATOM 763 C CA . GLY A 1 101 ? 5.856 -8.265 -16.095 1.00 88.50 101 GLY A CA 1
ATOM 764 C C . GLY A 1 101 ? 6.364 -7.313 -17.178 1.00 88.50 101 GLY A C 1
ATOM 765 O O . GLY A 1 101 ? 7.518 -7.418 -17.584 1.00 88.50 101 GLY A O 1
ATOM 766 N N . ASP A 1 102 ? 5.539 -6.342 -17.576 1.00 89.31 102 ASP A N 1
ATOM 767 C CA . ASP A 1 102 ? 5.891 -5.362 -18.609 1.00 89.31 102 ASP A CA 1
ATOM 768 C C . ASP A 1 102 ? 7.076 -4.488 -18.174 1.00 89.31 102 ASP A C 1
ATOM 770 O O . ASP A 1 102 ? 8.018 -4.275 -18.937 1.00 89.31 102 ASP A O 1
ATOM 774 N N . VAL A 1 103 ? 7.059 -4.016 -16.921 1.00 86.94 103 VAL A N 1
ATOM 775 C CA . VAL A 1 103 ? 8.123 -3.162 -16.366 1.00 86.94 103 VAL A CA 1
ATOM 776 C C . VAL A 1 103 ? 9.442 -3.926 -16.252 1.00 86.94 103 VAL A C 1
ATOM 778 O O . VAL A 1 103 ? 10.491 -3.397 -16.614 1.00 86.94 103 VAL A O 1
ATOM 781 N N . VAL A 1 104 ? 9.402 -5.166 -15.758 1.00 88.31 104 VAL A N 1
ATOM 782 C CA . VAL A 1 104 ? 10.596 -6.008 -15.609 1.00 88.31 104 VAL A CA 1
ATOM 783 C C . VAL A 1 104 ? 11.159 -6.389 -16.975 1.00 88.31 104 VAL A C 1
ATOM 785 O O . VAL A 1 104 ? 12.362 -6.253 -17.180 1.00 88.31 104 VAL A O 1
ATOM 788 N N . GLY A 1 105 ? 10.307 -6.796 -17.920 1.00 90.00 105 GLY A N 1
ATOM 789 C CA . GLY A 1 105 ? 10.726 -7.135 -19.279 1.00 90.00 105 GLY A CA 1
ATOM 790 C C . GLY A 1 105 ? 11.407 -5.962 -19.981 1.00 90.00 105 GLY A C 1
ATOM 791 O O . GLY A 1 105 ? 12.512 -6.112 -20.494 1.00 90.00 105 G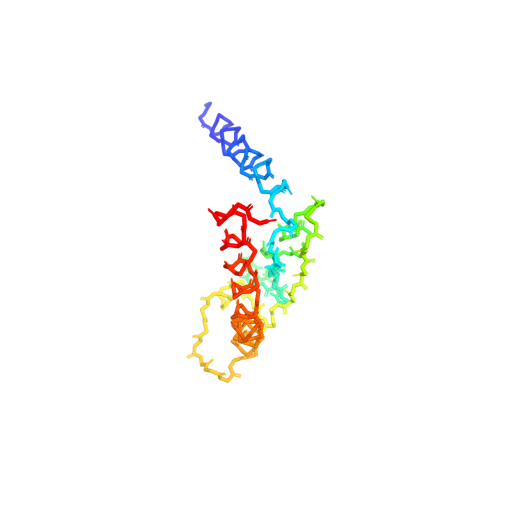LY A O 1
ATOM 792 N N . LEU A 1 106 ? 10.811 -4.767 -19.909 1.00 88.94 106 LEU A N 1
ATOM 793 C CA . LEU A 1 106 ? 11.407 -3.556 -20.475 1.00 88.94 106 LEU A CA 1
ATOM 794 C C . LEU A 1 106 ? 12.777 -3.240 -19.857 1.00 88.94 106 LEU A C 1
ATOM 796 O O . LEU A 1 106 ? 13.700 -2.858 -20.576 1.00 88.94 106 LEU A O 1
ATOM 800 N N . ARG A 1 107 ? 12.927 -3.400 -18.535 1.00 87.94 107 ARG A N 1
ATOM 801 C CA . ARG A 1 107 ? 14.216 -3.191 -17.855 1.00 87.94 107 ARG A CA 1
ATOM 802 C C . ARG A 1 107 ? 15.264 -4.207 -18.312 1.00 87.94 107 ARG A C 1
ATOM 804 O O . ARG A 1 107 ? 16.374 -3.796 -18.635 1.00 87.94 107 ARG A O 1
ATOM 811 N N . TRP A 1 108 ? 14.911 -5.489 -18.415 1.00 92.19 108 TRP A N 1
ATOM 812 C CA . TRP A 1 108 ? 15.818 -6.523 -18.926 1.00 92.19 108 TRP A CA 1
ATOM 813 C C . TRP A 1 108 ? 16.248 -6.270 -20.374 1.00 92.19 108 TRP A C 1
ATOM 815 O O . TRP A 1 108 ? 17.421 -6.450 -20.695 1.00 92.19 108 TRP A O 1
ATOM 825 N N . ASP A 1 109 ? 15.346 -5.796 -21.237 1.00 92.06 109 ASP A N 1
ATOM 826 C CA . ASP A 1 109 ? 15.685 -5.434 -22.618 1.00 92.06 109 ASP A CA 1
ATOM 827 C C . ASP A 1 109 ? 16.677 -4.261 -22.680 1.00 92.06 109 ASP A C 1
ATOM 829 O O . ASP A 1 109 ? 17.617 -4.275 -23.479 1.00 92.06 109 ASP A O 1
ATOM 833 N N . ILE A 1 110 ? 16.486 -3.240 -21.835 1.00 89.12 110 ILE A N 1
ATOM 834 C CA . ILE A 1 110 ? 17.396 -2.089 -21.730 1.00 89.12 110 ILE A CA 1
ATOM 835 C C . ILE A 1 110 ? 18.774 -2.538 -21.231 1.00 89.12 110 ILE A C 1
ATOM 837 O O . ILE A 1 110 ? 19.784 -2.206 -21.850 1.00 89.12 110 ILE A O 1
ATOM 841 N N . GLU A 1 111 ? 18.822 -3.319 -20.150 1.00 87.62 111 GLU A N 1
ATOM 842 C CA . GLU A 1 111 ? 20.070 -3.869 -19.606 1.00 87.62 111 GLU A CA 1
ATOM 843 C C . GLU A 1 111 ? 20.793 -4.750 -20.631 1.00 87.62 111 GLU A C 1
ATOM 845 O O . GLU A 1 111 ? 22.014 -4.667 -20.769 1.00 87.62 111 GLU A O 1
ATOM 850 N N . GLY A 1 112 ? 20.047 -5.553 -21.394 1.00 89.38 112 GLY A N 1
ATOM 851 C CA . GLY A 1 112 ? 20.583 -6.366 -22.481 1.00 89.38 112 GLY A CA 1
ATOM 852 C C . GLY A 1 112 ? 21.296 -5.524 -23.537 1.00 89.38 112 GLY A C 1
ATOM 853 O O . GLY A 1 112 ? 22.431 -5.835 -23.890 1.00 89.38 112 GLY A O 1
ATOM 854 N N . ARG A 1 113 ? 20.679 -4.423 -23.990 1.00 88.12 113 ARG A N 1
ATOM 855 C CA . ARG A 1 113 ? 21.280 -3.508 -24.980 1.00 88.12 113 ARG A CA 1
ATOM 856 C C . ARG A 1 113 ? 22.584 -2.898 -24.466 1.00 88.12 113 ARG A C 1
ATOM 858 O O . ARG A 1 113 ? 23.615 -3.060 -25.118 1.00 88.12 113 ARG A O 1
ATOM 865 N N . ILE A 1 114 ? 22.552 -2.341 -23.251 1.00 86.38 114 ILE A N 1
ATOM 866 C CA . ILE A 1 114 ? 23.719 -1.738 -22.586 1.00 86.38 114 ILE A CA 1
ATOM 867 C C . ILE A 1 114 ? 24.870 -2.749 -22.471 1.00 86.38 114 ILE A C 1
ATOM 869 O O . ILE A 1 114 ? 26.010 -2.434 -22.811 1.00 86.38 114 ILE A O 1
ATOM 873 N N . ASN A 1 115 ? 24.584 -3.982 -22.041 1.00 79.31 115 ASN A N 1
ATOM 874 C CA . ASN A 1 115 ? 25.604 -5.020 -21.864 1.00 79.31 115 ASN A CA 1
ATOM 875 C C . ASN A 1 115 ? 26.194 -5.526 -23.188 1.00 79.31 115 ASN A C 1
ATOM 877 O O . ASN A 1 115 ? 27.334 -5.986 -23.214 1.00 79.31 115 ASN A O 1
ATOM 881 N N . THR A 1 116 ? 25.445 -5.441 -24.289 1.00 82.00 116 THR A N 1
ATOM 882 C CA . THR A 1 116 ? 25.934 -5.814 -25.626 1.00 82.00 116 THR A CA 1
ATOM 883 C C . THR A 1 116 ? 26.720 -4.710 -26.339 1.00 82.00 116 THR A C 1
ATOM 885 O O . THR A 1 116 ? 27.223 -4.948 -27.435 1.00 82.00 116 THR A O 1
ATOM 888 N N . GLY A 1 117 ? 26.876 -3.529 -25.729 1.00 58.03 117 GLY A N 1
ATOM 889 C CA . GLY A 1 117 ? 27.643 -2.419 -26.304 1.00 58.03 117 GLY A CA 1
ATOM 890 C C . GLY A 1 117 ? 26.982 -1.744 -27.513 1.00 58.03 117 GLY A C 1
ATOM 891 O O . GLY A 1 117 ? 27.689 -1.124 -28.309 1.00 58.03 117 GLY A O 1
ATOM 892 N N . MET A 1 118 ? 25.658 -1.875 -27.658 1.00 55.06 118 MET A N 1
ATOM 893 C CA . MET A 1 118 ? 24.827 -1.030 -28.533 1.00 55.06 118 MET A CA 1
ATOM 894 C C . MET A 1 118 ? 24.171 0.077 -27.713 1.00 55.06 118 MET A C 1
ATOM 896 O O . MET A 1 118 ? 24.047 1.191 -28.265 1.00 55.06 118 MET A O 1
#